Protein AF-A0A8S3CZ51-F1 (afdb_monomer_lite)

InterPro domains:
  IPR001900 Ribonuclease II/R [PF00773] (2-28)
  IPR012340 Nucleic acid-binding, OB-fold [SSF50249] (1-60)
  IPR050180 RNR Ribonuclease [PTHR23355] (1-62)

pLDDT: mean 93.89, std 5.29, range [71.94, 98.38]

Secondary structure (DSSP, 8-state):
--S-----S-TTT-HHHHHHHHHHHHHTTSS--S---HHHHHHHHHHHHHHHHHHHHHHH--

Structure (mmCIF, N/CA/C/O backbone):
data_AF-A0A8S3CZ51-F1
#
_entry.id   AF-A0A8S3CZ51-F1
#
loop_
_atom_site.group_PDB
_atom_site.id
_atom_site.type_symbol
_atom_site.label_atom_id
_atom_site.label_alt_id
_atom_site.label_comp_id
_atom_site.label_asym_id
_atom_site.label_entity_id
_atom_site.label_seq_id
_atom_site.pdbx_PDB_ins_code
_atom_site.Cartn_x
_atom_site.Cartn_y
_atom_site.Cartn_z
_atom_site.occupancy
_atom_site.B_iso_or_equiv
_atom_site.auth_seq_id
_atom_site.auth_comp_id
_atom_site.auth_asym_id
_atom_site.auth_atom_id
_atom_site.pdbx_PDB_model_num
ATOM 1 N N . ASN A 1 1 ? -7.555 18.401 -7.956 1.00 79.69 1 ASN A N 1
ATOM 2 C CA . ASN A 1 1 ? -8.261 17.108 -7.888 1.00 79.69 1 ASN A CA 1
ATOM 3 C C . ASN A 1 1 ? -7.389 16.083 -8.593 1.00 79.69 1 ASN A C 1
ATOM 5 O O . ASN A 1 1 ? -7.002 16.362 -9.720 1.00 79.69 1 ASN A O 1
ATOM 9 N N . VAL A 1 2 ? -6.984 14.998 -7.933 1.00 92.06 2 VAL A N 1
ATOM 10 C CA . VAL A 1 2 ? -6.102 13.969 -8.521 1.00 92.06 2 VAL A CA 1
ATOM 11 C C . VAL A 1 2 ? -6.909 12.717 -8.846 1.00 92.06 2 VAL A C 1
ATOM 13 O O . VAL A 1 2 ? -7.745 12.313 -8.046 1.00 92.06 2 VAL A O 1
ATOM 16 N N . ASN A 1 3 ? -6.652 12.113 -10.009 1.00 94.06 3 ASN A N 1
ATOM 17 C CA . ASN A 1 3 ? -7.411 10.953 -10.494 1.00 94.06 3 ASN A CA 1
ATOM 18 C C . ASN A 1 3 ? -7.048 9.652 -9.760 1.00 94.06 3 ASN A C 1
ATOM 20 O O . ASN A 1 3 ? -7.891 8.774 -9.624 1.00 94.06 3 ASN A O 1
ATOM 24 N N . PHE A 1 4 ? -5.809 9.537 -9.268 1.00 95.12 4 PHE A N 1
ATOM 25 C CA . PHE A 1 4 ? -5.311 8.360 -8.558 1.00 95.12 4 PHE A CA 1
ATOM 26 C C . PHE A 1 4 ? -4.449 8.783 -7.368 1.00 95.12 4 PHE A C 1
ATOM 28 O O . PHE A 1 4 ? -3.684 9.746 -7.456 1.00 95.12 4 PHE A O 1
ATOM 35 N N . TYR A 1 5 ? -4.569 8.060 -6.255 1.00 96.06 5 TYR A N 1
ATOM 36 C CA . TYR A 1 5 ? -3.793 8.298 -5.041 1.00 96.06 5 TYR A CA 1
ATOM 37 C C . TYR A 1 5 ? -3.583 6.992 -4.274 1.00 96.06 5 TYR A C 1
ATOM 39 O O . TYR A 1 5 ? -4.484 6.160 -4.194 1.00 96.06 5 TYR A O 1
ATOM 47 N N . THR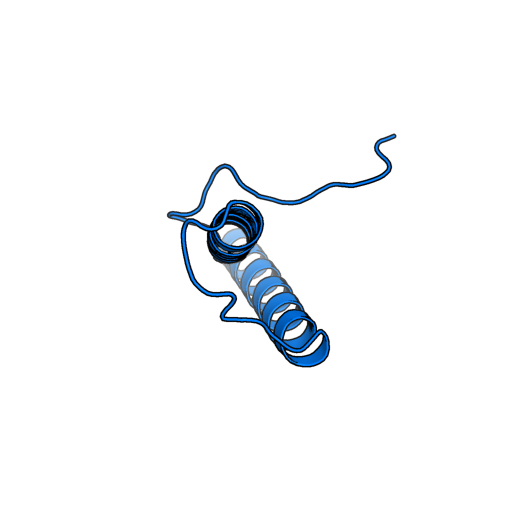 A 1 6 ? -2.405 6.835 -3.672 1.00 96.69 6 THR A N 1
ATOM 48 C CA . THR A 1 6 ? -2.119 5.768 -2.709 1.00 96.69 6 THR A CA 1
ATOM 49 C C . THR A 1 6 ? -1.082 6.229 -1.681 1.00 96.69 6 THR A C 1
ATOM 51 O O . THR A 1 6 ? -0.367 7.210 -1.900 1.00 96.69 6 THR A O 1
ATOM 54 N N . HIS A 1 7 ? -0.998 5.536 -0.546 1.00 97.38 7 HIS A N 1
ATOM 55 C CA . HIS A 1 7 ? 0.037 5.773 0.461 1.00 97.38 7 HIS A CA 1
ATOM 56 C C . HIS A 1 7 ? 1.304 4.968 0.132 1.00 97.38 7 HIS A C 1
ATOM 58 O O . HIS A 1 7 ? 1.219 3.798 -0.221 1.00 97.38 7 HIS A O 1
ATOM 64 N N . PHE A 1 8 ? 2.480 5.589 0.257 1.00 97.62 8 PHE A N 1
ATOM 65 C CA . PHE A 1 8 ? 3.764 4.959 -0.100 1.00 97.62 8 PHE A CA 1
ATOM 66 C C . PHE A 1 8 ? 4.951 5.345 0.805 1.00 97.62 8 PHE A C 1
ATOM 68 O O . PHE A 1 8 ? 5.913 4.593 0.954 1.00 97.62 8 PHE A O 1
ATOM 75 N N . THR A 1 9 ? 4.915 6.527 1.420 1.00 97.94 9 THR A N 1
ATOM 76 C CA . THR A 1 9 ? 6.074 7.162 2.066 1.00 97.94 9 THR A CA 1
ATOM 77 C C . THR A 1 9 ? 6.324 6.756 3.522 1.00 97.94 9 THR A C 1
ATOM 79 O O . THR A 1 9 ? 7.267 7.249 4.135 1.00 97.94 9 THR A O 1
ATOM 82 N N . SER A 1 10 ? 5.501 5.901 4.132 1.00 97.88 10 SER A N 1
ATOM 83 C CA . SER A 1 10 ? 5.629 5.524 5.553 1.00 97.88 10 SER A CA 1
ATOM 84 C C . SER A 1 10 ? 5.467 4.016 5.811 1.00 97.88 10 SER A C 1
ATOM 86 O O . SER A 1 10 ? 4.699 3.637 6.702 1.00 97.88 10 SER A O 1
ATOM 88 N N . PRO A 1 11 ? 6.218 3.143 5.108 1.00 97.12 11 PRO A N 1
ATOM 89 C CA . PRO A 1 11 ? 6.108 1.684 5.245 1.00 97.12 11 PRO A CA 1
ATOM 90 C C . PRO A 1 11 ? 6.365 1.172 6.665 1.00 97.12 11 PRO A C 1
ATOM 92 O O . PRO A 1 11 ? 5.791 0.171 7.066 1.00 97.12 11 PRO A O 1
ATOM 95 N N . ILE A 1 12 ? 7.153 1.887 7.470 1.00 97.75 12 ILE A N 1
ATOM 96 C CA . ILE A 1 12 ? 7.440 1.499 8.861 1.00 97.75 12 ILE A CA 1
ATOM 97 C C . ILE A 1 12 ? 6.192 1.592 9.757 1.00 97.75 12 ILE A C 1
ATOM 99 O O . ILE A 1 12 ? 6.086 0.871 10.744 1.00 97.75 12 ILE A O 1
ATOM 103 N N . ARG A 1 13 ? 5.247 2.489 9.447 1.00 96.75 13 ARG A N 1
ATOM 104 C CA . ARG A 1 13 ? 4.099 2.793 10.327 1.00 96.75 13 ARG A CA 1
ATOM 105 C C . ARG A 1 13 ? 2.740 2.507 9.694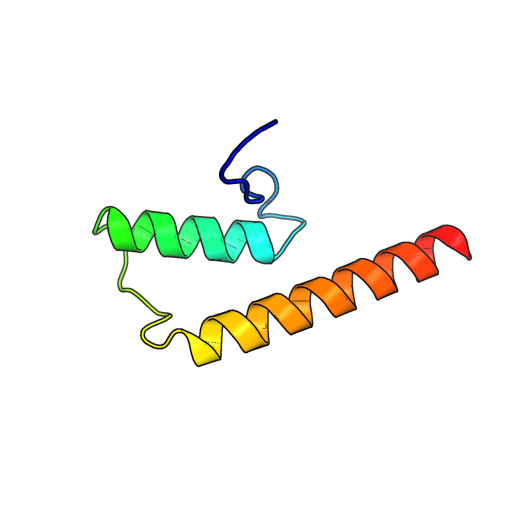 1.00 96.75 13 ARG A C 1
ATOM 107 O O . ARG A 1 13 ? 1.726 2.587 10.382 1.00 96.75 13 ARG A O 1
ATOM 114 N N . ARG A 1 14 ? 2.692 2.198 8.396 1.00 97.19 14 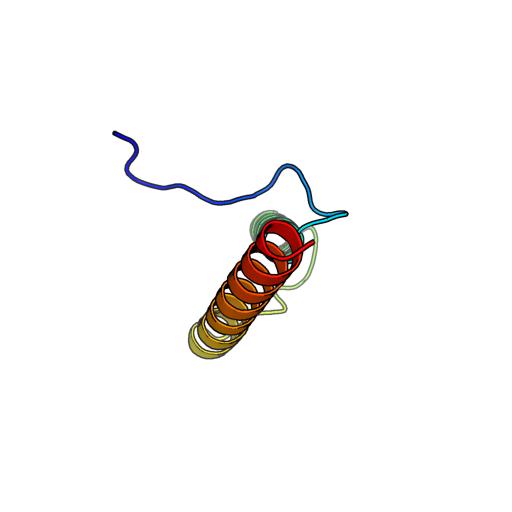ARG A N 1
ATOM 115 C CA . ARG A 1 14 ? 1.456 1.939 7.653 1.00 97.19 14 ARG A CA 1
ATOM 116 C C . ARG A 1 14 ? 1.627 0.709 6.772 1.00 97.19 14 ARG A C 1
ATOM 118 O O . ARG A 1 14 ? 2.437 0.696 5.852 1.00 97.19 14 ARG A O 1
ATOM 125 N N . TYR A 1 15 ? 0.812 -0.309 7.030 1.00 97.12 15 TYR A N 1
ATOM 126 C CA . TYR A 1 15 ? 0.805 -1.530 6.227 1.00 97.12 15 TYR A CA 1
ATOM 127 C C . TYR A 1 15 ? 0.407 -1.309 4.751 1.00 97.12 15 TYR A C 1
ATOM 129 O O . TYR A 1 15 ? 1.035 -1.931 3.896 1.00 97.12 15 TYR A O 1
ATOM 137 N N . PRO A 1 16 ? -0.536 -0.399 4.402 1.00 97.25 16 PRO A N 1
ATOM 138 C CA . PRO A 1 16 ? -0.823 -0.081 3.000 1.00 97.25 16 PRO A CA 1
ATOM 139 C C . PRO A 1 16 ? 0.413 0.325 2.194 1.00 97.25 16 PRO A C 1
ATOM 141 O O . PRO A 1 16 ? 0.581 -0.132 1.070 1.00 97.25 16 PRO A O 1
ATOM 144 N N . ASP A 1 17 ? 1.319 1.110 2.778 1.00 97.69 17 ASP A N 1
ATOM 145 C CA . ASP A 1 17 ? 2.560 1.504 2.116 1.00 97.69 17 ASP A CA 1
ATOM 146 C C . A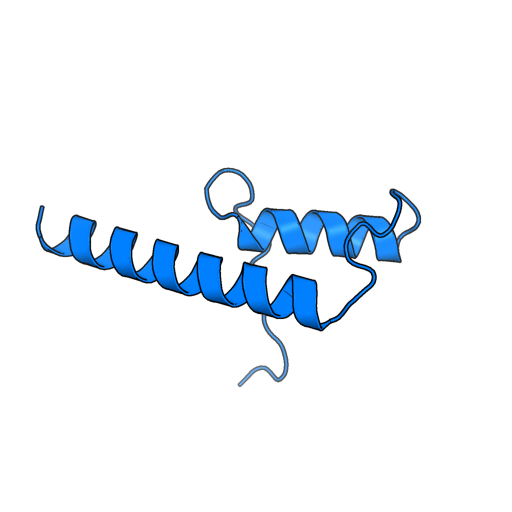SP A 1 17 ? 3.433 0.274 1.812 1.00 97.69 17 ASP A C 1
ATOM 148 O O . ASP A 1 17 ? 3.947 0.160 0.705 1.00 97.69 17 ASP A O 1
ATOM 152 N N . ILE A 1 18 ? 3.542 -0.695 2.734 1.00 96.06 18 ILE A N 1
ATOM 153 C CA . ILE A 1 18 ? 4.270 -1.960 2.497 1.00 96.06 18 ILE A CA 1
ATOM 154 C C . ILE A 1 18 ? 3.675 -2.721 1.306 1.00 96.06 18 ILE A C 1
ATOM 156 O O . ILE A 1 18 ? 4.422 -3.259 0.489 1.00 96.06 18 ILE A O 1
ATOM 160 N N . LEU A 1 19 ? 2.344 -2.771 1.190 1.00 94.94 19 LEU A N 1
ATOM 161 C CA . LEU A 1 19 ? 1.680 -3.418 0.054 1.00 94.94 19 LEU A CA 1
ATOM 162 C C . LEU A 1 19 ? 2.052 -2.745 -1.262 1.00 94.94 19 LEU A C 1
ATOM 164 O O . LEU A 1 19 ? 2.417 -3.436 -2.209 1.00 94.94 19 LEU A O 1
ATOM 168 N N . VAL A 1 20 ? 2.024 -1.413 -1.306 1.00 95.81 20 VAL A N 1
ATOM 169 C CA . VAL A 1 20 ? 2.406 -0.657 -2.505 1.00 95.81 20 VAL A CA 1
ATOM 170 C C . VAL A 1 20 ? 3.883 -0.865 -2.840 1.00 95.81 20 VAL A C 1
ATOM 172 O O . VAL A 1 20 ? 4.199 -1.070 -4.006 1.00 95.81 20 VAL A O 1
ATOM 175 N N . HIS A 1 21 ? 4.782 -0.897 -1.848 1.00 96.12 21 HIS A N 1
ATOM 176 C CA . HIS A 1 21 ? 6.201 -1.233 -2.058 1.00 96.12 21 HIS A CA 1
ATOM 177 C C . HIS A 1 21 ? 6.377 -2.622 -2.688 1.00 96.12 21 HIS A C 1
ATOM 179 O O . HIS A 1 21 ? 7.146 -2.768 -3.636 1.00 96.12 21 HIS A O 1
ATOM 185 N N . ARG A 1 22 ? 5.637 -3.633 -2.213 1.00 94.88 22 ARG A N 1
ATOM 186 C CA . ARG A 1 22 ? 5.673 -4.995 -2.780 1.00 94.88 22 ARG A CA 1
ATOM 187 C C . ARG A 1 22 ? 5.120 -5.044 -4.202 1.00 94.88 22 ARG A C 1
ATOM 189 O O . ARG A 1 22 ? 5.745 -5.648 -5.064 1.00 94.88 22 ARG A O 1
ATOM 196 N N . LEU A 1 23 ? 3.980 -4.397 -4.446 1.00 94.31 23 LEU A N 1
ATOM 197 C CA . LEU A 1 23 ? 3.357 -4.339 -5.770 1.00 94.31 23 LEU A CA 1
ATOM 198 C C . LEU A 1 23 ? 4.249 -3.607 -6.776 1.00 94.31 23 LEU A C 1
ATOM 200 O O . LEU A 1 23 ? 4.437 -4.095 -7.883 1.00 94.31 23 LEU A O 1
ATOM 204 N N . LEU A 1 24 ? 4.848 -2.481 -6.384 1.00 95.38 24 LEU A N 1
ATOM 205 C CA . LEU A 1 24 ? 5.800 -1.758 -7.225 1.00 95.38 24 LEU A CA 1
ATOM 206 C C . LEU A 1 24 ? 7.035 -2.613 -7.524 1.00 95.38 24 LEU A C 1
ATOM 208 O O . LEU A 1 24 ? 7.463 -2.673 -8.670 1.00 95.38 24 LEU A O 1
ATOM 212 N N . GLY A 1 25 ? 7.575 -3.306 -6.517 1.00 95.88 25 GLY A N 1
ATOM 213 C CA . GLY A 1 25 ? 8.681 -4.242 -6.711 1.00 95.88 25 GLY A CA 1
ATOM 214 C C . GLY A 1 25 ? 8.341 -5.366 -7.691 1.00 95.88 25 GLY A C 1
ATOM 215 O O . GLY A 1 25 ? 9.173 -5.698 -8.525 1.00 95.88 25 GLY A O 1
ATOM 216 N N . ALA A 1 26 ? 7.120 -5.901 -7.636 1.00 93.81 26 ALA A N 1
ATOM 217 C CA . ALA A 1 26 ? 6.664 -6.928 -8.568 1.00 93.81 26 ALA A CA 1
ATOM 218 C C . ALA A 1 26 ? 6.450 -6.405 -9.995 1.00 93.81 26 ALA A C 1
ATOM 220 O O . ALA A 1 26 ? 6.758 -7.102 -10.950 1.00 93.81 26 ALA A O 1
ATOM 221 N N . VAL A 1 27 ? 5.966 -5.170 -10.155 1.00 94.12 27 VAL A N 1
ATOM 222 C CA . VAL A 1 27 ? 5.816 -4.528 -11.477 1.00 94.12 27 VAL A CA 1
ATOM 223 C C . VAL A 1 27 ? 7.170 -4.199 -12.116 1.00 94.12 27 VAL A C 1
ATOM 225 O O . VAL A 1 27 ? 7.266 -4.113 -13.335 1.00 94.12 27 VAL A O 1
ATOM 228 N N . LEU A 1 28 ? 8.208 -4.000 -11.302 1.00 96.62 28 LEU A N 1
ATOM 229 C CA . LEU A 1 28 ? 9.578 -3.734 -11.746 1.00 96.62 28 LEU A CA 1
ATOM 230 C C . LEU A 1 28 ? 10.449 -5.003 -11.817 1.00 96.62 28 LEU A C 1
ATOM 232 O O . LEU A 1 28 ? 11.666 -4.881 -11.924 1.00 96.62 28 LEU A O 1
ATOM 236 N N . ASP A 1 29 ? 9.852 -6.196 -11.715 1.00 94.31 29 ASP A N 1
ATOM 237 C CA . ASP A 1 29 ? 10.539 -7.498 -11.733 1.00 94.31 29 ASP A CA 1
ATOM 238 C C . ASP A 1 29 ? 11.634 -7.666 -10.656 1.00 94.31 29 ASP A C 1
ATOM 240 O O . ASP A 1 29 ? 12.554 -8.474 -10.789 1.00 94.31 29 ASP A O 1
ATOM 244 N N . TYR A 1 30 ? 11.544 -6.923 -9.548 1.00 94.88 30 TYR A N 1
ATOM 245 C CA . TYR A 1 30 ? 12.457 -7.077 -8.409 1.00 94.88 30 TYR A CA 1
ATOM 246 C C . TYR A 1 30 ? 12.052 -8.204 -7.459 1.00 94.88 30 TYR A C 1
ATOM 248 O O . TYR A 1 30 ? 12.907 -8.719 -6.745 1.00 94.88 30 TYR A O 1
ATOM 256 N N . ASN A 1 31 ? 10.765 -8.563 -7.410 1.00 89.19 31 ASN A N 1
ATOM 257 C CA . ASN A 1 31 ? 10.226 -9.630 -6.563 1.00 89.19 31 ASN A CA 1
ATOM 258 C C . ASN A 1 31 ? 9.034 -10.310 -7.248 1.00 89.19 31 ASN A C 1
ATOM 260 O O . ASN A 1 31 ? 8.359 -9.693 -8.066 1.00 89.19 31 ASN A O 1
ATOM 264 N N . ASP A 1 32 ? 8.693 -11.528 -6.831 1.00 89.81 32 ASP A N 1
ATOM 265 C CA . ASP A 1 32 ? 7.475 -12.190 -7.301 1.00 89.81 32 ASP A CA 1
ATOM 266 C C . ASP A 1 32 ? 6.203 -11.463 -6.840 1.00 89.81 32 ASP A C 1
ATOM 268 O O . ASP A 1 32 ? 6.110 -10.937 -5.722 1.00 89.81 32 ASP A O 1
ATOM 272 N N . ASN A 1 33 ? 5.169 -11.487 -7.686 1.00 85.19 33 ASN A N 1
ATOM 273 C CA . ASN A 1 33 ? 3.858 -10.979 -7.306 1.00 85.19 33 ASN A CA 1
ATOM 274 C C . ASN A 1 33 ? 3.159 -11.940 -6.329 1.00 85.19 33 ASN A C 1
ATOM 276 O O . ASN A 1 33 ? 2.588 -12.960 -6.721 1.00 85.19 33 ASN A O 1
ATOM 280 N N . LEU A 1 34 ? 3.153 -11.560 -5.050 1.00 81.44 34 LEU A N 1
ATOM 281 C CA . LEU A 1 34 ? 2.494 -12.298 -3.967 1.00 81.44 34 LEU A CA 1
ATOM 282 C C . LEU A 1 34 ? 0.963 -12.140 -3.952 1.00 81.44 34 LEU A C 1
ATOM 284 O O . LEU A 1 34 ? 0.278 -12.856 -3.224 1.00 81.44 34 LEU A O 1
ATOM 288 N N . TYR A 1 35 ? 0.414 -11.207 -4.731 1.00 80.62 35 TYR A N 1
ATOM 289 C CA . TYR A 1 35 ? -1.003 -10.854 -4.727 1.00 80.62 35 TYR A CA 1
ATOM 290 C C . TYR A 1 35 ? -1.622 -11.099 -6.102 1.00 80.62 35 TYR A C 1
ATOM 292 O O . TYR A 1 35 ? -1.923 -10.182 -6.864 1.00 80.62 35 TYR A O 1
ATOM 300 N N . GLN A 1 36 ? -1.795 -12.381 -6.418 1.00 71.94 36 GLN A N 1
ATOM 301 C CA . GLN A 1 36 ? -2.232 -12.831 -7.740 1.00 71.94 36 GLN A CA 1
ATOM 302 C C . GLN A 1 36 ? -3.730 -12.618 -7.996 1.00 71.94 36 GLN A C 1
ATOM 304 O O . GLN A 1 36 ? -4.153 -12.596 -9.149 1.00 71.94 36 GLN A O 1
ATOM 309 N N . THR A 1 37 ? -4.541 -12.453 -6.944 1.00 85.94 37 THR A N 1
ATOM 310 C CA . THR A 1 37 ? -5.991 -12.265 -7.078 1.00 85.94 37 THR A CA 1
ATOM 311 C C . THR A 1 37 ? -6.439 -10.910 -6.519 1.00 85.94 37 THR A C 1
ATOM 313 O O . THR A 1 37 ? -6.054 -10.546 -5.403 1.00 85.94 37 THR A O 1
ATOM 316 N N . PRO A 1 38 ? -7.296 -10.163 -7.245 1.00 87.56 38 PRO A N 1
ATOM 317 C CA . PRO A 1 38 ? -7.844 -8.897 -6.755 1.00 87.56 38 PRO A CA 1
ATOM 318 C C . PRO A 1 38 ? -8.601 -9.033 -5.426 1.00 87.56 38 PRO A C 1
ATOM 320 O O . PRO A 1 38 ? -8.476 -8.174 -4.558 1.00 87.56 38 PRO A O 1
ATOM 323 N N . GLY A 1 39 ? -9.326 -10.141 -5.228 1.00 91.50 39 GLY A N 1
ATOM 324 C CA . GLY A 1 39 ? -10.110 -10.371 -4.010 1.00 91.50 39 GLY A CA 1
ATOM 325 C C . GLY A 1 39 ? -9.258 -10.474 -2.741 1.00 91.50 39 GLY A C 1
ATOM 326 O O . GLY A 1 39 ? -9.661 -9.985 -1.688 1.00 91.50 39 GLY A O 1
ATOM 327 N N . ALA A 1 40 ? -8.050 -11.042 -2.830 1.00 88.25 40 ALA A N 1
ATOM 328 C CA . ALA A 1 40 ? -7.136 -11.084 -1.690 1.00 88.25 40 ALA A CA 1
ATOM 329 C C . ALA A 1 40 ? -6.644 -9.677 -1.302 1.00 88.25 40 ALA A C 1
ATOM 331 O O . ALA A 1 40 ? -6.573 -9.349 -0.118 1.00 88.25 40 ALA A O 1
ATOM 332 N N . LEU A 1 41 ? -6.346 -8.822 -2.288 1.00 91.31 41 LEU A N 1
ATOM 333 C CA . LEU A 1 41 ? -5.943 -7.431 -2.041 1.00 91.31 41 LEU A CA 1
ATOM 334 C C . LEU A 1 41 ? -7.067 -6.608 -1.420 1.00 91.31 41 LEU A C 1
ATOM 336 O O . LEU A 1 41 ? -6.810 -5.820 -0.510 1.00 91.31 41 LEU A O 1
ATOM 340 N N . GLU A 1 42 ? -8.300 -6.806 -1.878 1.00 94.12 42 GLU A N 1
ATOM 341 C CA . GLU A 1 42 ? -9.470 -6.103 -1.352 1.00 94.12 42 GLU A CA 1
ATOM 342 C C . GLU A 1 42 ? -9.702 -6.414 0.134 1.00 94.12 42 GLU A C 1
ATOM 344 O O . GLU A 1 42 ? -9.876 -5.497 0.939 1.00 94.12 42 GLU A O 1
ATOM 349 N N . GLN A 1 43 ? -9.594 -7.686 0.532 1.00 94.25 43 GLN A N 1
ATOM 350 C CA . GLN A 1 43 ? -9.711 -8.088 1.939 1.00 94.25 43 GLN A CA 1
ATOM 351 C C . GLN A 1 43 ? -8.634 -7.437 2.819 1.00 94.25 43 GLN A C 1
ATOM 353 O O . GLN A 1 43 ? -8.926 -6.935 3.909 1.00 94.25 43 GLN A O 1
ATOM 358 N N . ILE A 1 44 ? -7.386 -7.394 2.343 1.00 94.31 44 ILE A N 1
ATOM 359 C CA . ILE A 1 44 ? -6.286 -6.756 3.077 1.00 94.31 44 ILE A CA 1
ATOM 360 C C . ILE A 1 44 ? -6.501 -5.237 3.163 1.00 94.31 44 ILE A C 1
ATOM 362 O O . ILE A 1 44 ? -6.252 -4.637 4.214 1.00 94.31 44 ILE A O 1
ATOM 366 N N . ALA A 1 45 ? -6.973 -4.605 2.086 1.00 95.19 45 ALA A N 1
ATOM 367 C CA . ALA A 1 45 ? -7.277 -3.178 2.067 1.00 95.19 45 ALA A CA 1
ATOM 368 C C . ALA A 1 45 ? -8.378 -2.829 3.082 1.00 95.19 45 ALA A C 1
ATOM 370 O O . ALA A 1 45 ? -8.220 -1.878 3.855 1.00 95.19 45 ALA A O 1
ATOM 371 N N . GLN A 1 46 ? -9.439 -3.638 3.147 1.00 97.06 46 GLN A N 1
ATOM 372 C CA . GLN A 1 46 ? -10.512 -3.484 4.126 1.00 97.06 46 GLN A CA 1
ATOM 373 C C . GLN A 1 46 ? -9.989 -3.601 5.566 1.00 97.06 46 GLN A C 1
ATOM 375 O O . GLN A 1 46 ? -10.241 -2.719 6.391 1.00 97.06 46 GLN A O 1
ATOM 380 N N . LEU A 1 47 ? -9.160 -4.610 5.848 1.00 97.38 47 LEU A N 1
ATOM 381 C CA . LEU A 1 47 ? -8.521 -4.768 7.156 1.00 97.38 47 LEU A CA 1
ATOM 382 C C . LEU A 1 47 ? -7.662 -3.548 7.533 1.00 97.38 47 LEU A C 1
ATOM 384 O O . LEU A 1 47 ? -7.694 -3.080 8.674 1.00 97.38 47 LEU A O 1
ATOM 388 N N . CYS A 1 48 ? -6.901 -2.999 6.583 1.00 97.19 48 CYS A N 1
ATOM 389 C CA . CYS A 1 48 ? -6.096 -1.800 6.821 1.00 97.19 48 CYS A CA 1
ATOM 390 C C . CYS A 1 48 ? -6.960 -0.582 7.175 1.00 97.19 48 CYS A C 1
ATOM 392 O O . CYS A 1 48 ? -6.576 0.207 8.045 1.00 97.19 48 CYS A O 1
ATOM 394 N N . ASN A 1 49 ? -8.125 -0.439 6.536 1.00 97.56 49 ASN A N 1
ATOM 395 C CA . ASN A 1 49 ? -9.072 0.634 6.833 1.00 97.56 49 ASN A CA 1
ATOM 396 C C . ASN A 1 49 ? -9.615 0.520 8.260 1.00 97.56 49 ASN A C 1
ATOM 398 O O . ASN A 1 49 ? -9.587 1.502 9.004 1.00 97.56 49 ASN A O 1
ATOM 402 N N . GLU A 1 50 ? -10.031 -0.675 8.676 1.00 98.38 50 GLU A N 1
ATOM 403 C CA . GLU A 1 50 ? -10.527 -0.923 10.034 1.00 98.38 50 GLU A CA 1
ATOM 404 C C . GLU A 1 50 ? -9.459 -0.629 11.090 1.00 98.38 50 GLU A C 1
ATOM 406 O O . GLU A 1 50 ? -9.711 0.093 12.057 1.00 98.38 50 GLU A O 1
ATOM 411 N N . LYS A 1 51 ? -8.225 -1.111 10.885 1.00 97.81 51 LYS A N 1
ATOM 412 C CA . LYS A 1 51 ? -7.110 -0.839 11.808 1.00 97.81 51 LYS A CA 1
ATOM 413 C C . LYS A 1 51 ? -6.787 0.651 11.894 1.00 97.81 51 LYS A C 1
ATOM 415 O O . LYS A 1 51 ? -6.550 1.148 12.995 1.00 97.81 51 LYS A O 1
ATOM 420 N N . LYS A 1 52 ? -6.826 1.373 10.770 1.00 97.44 52 LYS A N 1
ATOM 421 C CA . LYS A 1 52 ? -6.657 2.833 10.742 1.00 97.44 52 LYS A CA 1
ATOM 422 C C . LYS A 1 52 ? -7.739 3.535 11.565 1.00 97.44 52 LYS A C 1
ATOM 424 O O . LYS A 1 52 ? -7.404 4.422 12.349 1.00 97.44 52 LYS A O 1
ATOM 429 N N . MET A 1 53 ? -9.008 3.162 11.392 1.00 97.81 53 MET A N 1
ATOM 430 C CA . MET A 1 53 ? -10.113 3.784 12.132 1.00 97.81 53 MET A CA 1
ATOM 431 C C . MET A 1 53 ? -10.012 3.500 13.626 1.00 97.81 53 MET A C 1
ATOM 433 O O . MET A 1 53 ? -10.074 4.433 14.420 1.00 97.81 53 MET A O 1
ATOM 437 N N . ASN A 1 54 ? -9.736 2.253 14.007 1.00 97.75 54 ASN A N 1
ATOM 438 C CA . ASN A 1 54 ? -9.564 1.878 15.409 1.00 97.75 54 ASN A CA 1
ATOM 439 C C . ASN A 1 54 ? -8.398 2.630 16.069 1.00 97.75 54 ASN A C 1
ATOM 441 O O . ASN A 1 54 ? -8.543 3.133 17.182 1.00 97.75 54 ASN A O 1
ATOM 445 N N . ALA A 1 55 ? -7.259 2.754 15.376 1.00 97.44 55 ALA A N 1
ATOM 446 C CA . ALA A 1 55 ? -6.115 3.520 15.869 1.00 97.44 55 ALA A CA 1
ATOM 447 C C . ALA A 1 55 ? -6.462 5.006 16.053 1.00 97.44 55 ALA A C 1
ATOM 449 O O . ALA A 1 55 ? -6.120 5.594 17.079 1.00 97.44 55 ALA A O 1
ATOM 450 N N . LYS A 1 56 ? -7.193 5.597 15.097 1.00 97.19 56 LYS A N 1
ATOM 451 C CA . LYS A 1 56 ? -7.677 6.978 15.193 1.00 97.19 56 LYS A CA 1
ATOM 452 C C . LYS A 1 56 ? -8.6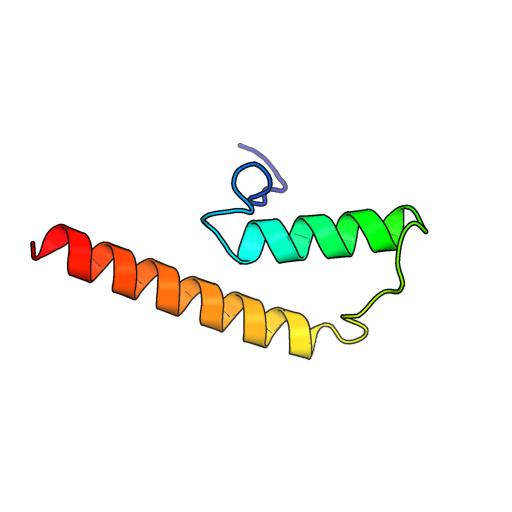07 7.159 16.395 1.00 97.19 56 LYS A C 1
ATOM 454 O O . LYS A 1 56 ? -8.353 8.028 17.220 1.00 97.19 56 LYS A O 1
ATOM 459 N N . THR A 1 57 ? -9.621 6.309 16.541 1.00 97.75 57 THR A N 1
ATOM 460 C CA . THR A 1 57 ? -10.569 6.383 17.662 1.00 97.75 57 THR A CA 1
ATOM 461 C C . THR A 1 57 ? -9.879 6.214 19.014 1.00 97.75 57 THR A C 1
ATOM 463 O O . THR A 1 57 ? -10.230 6.906 19.964 1.00 97.75 57 THR A O 1
ATOM 466 N N . CYS A 1 58 ? -8.891 5.322 19.124 1.00 96.94 58 CYS A N 1
ATOM 467 C CA . CYS A 1 58 ? -8.117 5.172 20.357 1.00 96.94 58 CYS A CA 1
ATOM 468 C C . CYS A 1 58 ? -7.329 6.446 20.684 1.00 96.94 58 CYS A C 1
ATOM 470 O O . CYS A 1 58 ? -7.327 6.887 21.830 1.00 96.94 58 CYS A O 1
ATOM 472 N N . SER A 1 59 ? -6.698 7.051 19.673 1.00 96.06 59 SER A N 1
ATOM 473 C CA . SER A 1 59 ? -5.938 8.291 19.834 1.00 96.06 59 SER A CA 1
ATOM 474 C C . SER A 1 59 ? -6.815 9.482 20.213 1.00 96.06 59 SER A C 1
ATOM 476 O O . SER A 1 59 ? -6.343 10.357 20.920 1.00 96.06 59 SER A O 1
ATOM 478 N N . GLU A 1 60 ? -8.060 9.539 19.740 1.00 96.25 60 GLU A N 1
ATOM 479 C CA . GLU A 1 60 ? -9.011 10.608 20.084 1.00 96.25 60 GLU A CA 1
ATOM 480 C C . GLU A 1 60 ? -9.595 10.458 21.496 1.00 96.25 60 GLU A C 1
ATOM 482 O O . GLU A 1 60 ? -10.131 11.415 22.047 1.00 96.25 60 GLU A O 1
ATOM 487 N N . ARG A 1 61 ? -9.530 9.251 22.068 1.00 93.50 61 ARG A N 1
ATOM 488 C CA . ARG A 1 61 ? -10.035 8.929 23.412 1.00 93.50 61 ARG A CA 1
ATOM 489 C C . ARG A 1 61 ? -8.950 8.922 24.492 1.00 93.50 61 ARG A C 1
ATOM 491 O O . ARG A 1 61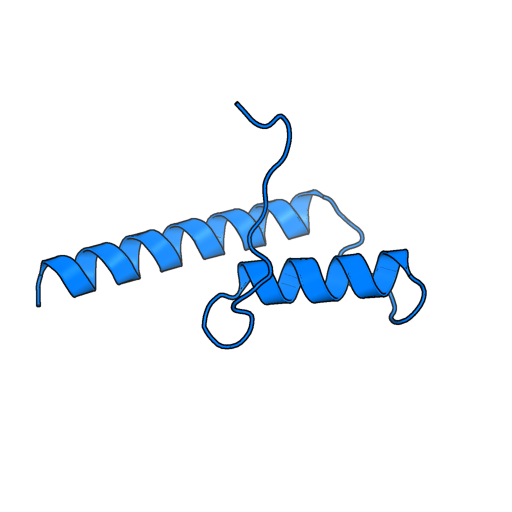 ? -9.278 8.654 25.645 1.00 93.50 61 ARG A O 1
ATOM 498 N N . SER A 1 62 ? -7.692 9.131 24.105 1.00 84.44 62 SER A N 1
ATOM 499 C CA . SER A 1 62 ? -6.541 9.244 25.011 1.00 84.44 62 SER A CA 1
ATOM 500 C C . SER A 1 62 ? -6.310 10.704 25.370 1.00 84.44 62 SER A C 1
ATOM 502 O O . SER A 1 62 ? -5.990 10.960 26.548 1.00 84.44 62 SER A O 1
#

Radius of gyration: 13.75 Å; chains: 1; bounding box: 23×30×37 Å

Sequence (62 aa):
NVNFYTHFTSPIRRYPDILVHRLLGAVLDYNDNLYQTPGALEQIAQLCNEKKMNAKTCSERS

Foldseek 3Di:
DDPDDFDADCVVVAVRNVVVVQVVCCVVVNDPDPCPDPVVVVVVVVVSVVVVVVVVVVVVVD

Organism: NCBI:txid392030